Protein AF-A0A935GWB8-F1 (afdb_monomer)

Mean predicted aligned error: 6.09 Å

Nearest PDB structures (foldseek):
  6g9b-assembly1_B  TM=3.157E-01  e=1.655E+00  Ebola virus - Mayinga, Zaire, 1976
  6nhj-assembly1_n  TM=5.322E-01  e=6.286E+00  Murine cytomegalovirus (strain Smith)
  5zap-assembly1_M  TM=4.975E-01  e=9.382E+00  Human alphaherpesvirus 2
  6odm-assembly1_W  TM=2.471E-01  e=2.469E+00  Human alphaherpesvirus 1 strain KOS

Radius of gyration: 16.09 Å; Cα contacts (8 Å, |Δi|>4): 78; chains: 1; bounding box: 35×29×51 Å

Secondary structure (DSSP, 8-state):
---EEEEEEES------SS-BTTTBPPS--EEEEEEE-GGGTHHHHHHHHHHHHHTT--TTS---GGGS-HHHHHHHHHHHHHHHS-----

Structure (mmCIF, N/CA/C/O backbone):
data_AF-A0A935GWB8-F1
#
_entry.id   AF-A0A935GWB8-F1
#
loop_
_atom_site.group_PDB
_atom_site.id
_atom_site.type_symbol
_atom_site.label_atom_id
_atom_site.label_alt_id
_atom_site.label_comp_id
_atom_site.label_asym_id
_atom_site.label_entity_id
_atom_site.label_seq_id
_atom_site.pdbx_PDB_ins_code
_atom_site.Cartn_x
_atom_site.Cartn_y
_atom_site.Cartn_z
_atom_site.occupancy
_atom_site.B_iso_or_equiv
_atom_site.auth_seq_id
_atom_site.auth_comp_id
_atom_site.auth_asym_id
_atom_site.auth_atom_id
_atom_site.pdbx_PDB_model_num
ATOM 1 N N . MET A 1 1 ? -22.588 -1.345 12.087 1.00 60.28 1 MET A N 1
ATOM 2 C CA . MET A 1 1 ? -21.198 -0.877 12.278 1.00 60.28 1 MET A CA 1
ATOM 3 C C . MET A 1 1 ? -20.749 -0.238 10.982 1.00 60.28 1 MET A C 1
ATOM 5 O O . MET A 1 1 ? -20.854 -0.890 9.953 1.00 60.28 1 MET A O 1
ATOM 9 N N . ALA A 1 2 ? -20.341 1.028 11.017 1.00 84.19 2 ALA A N 1
ATOM 10 C CA . ALA A 1 2 ? -19.714 1.687 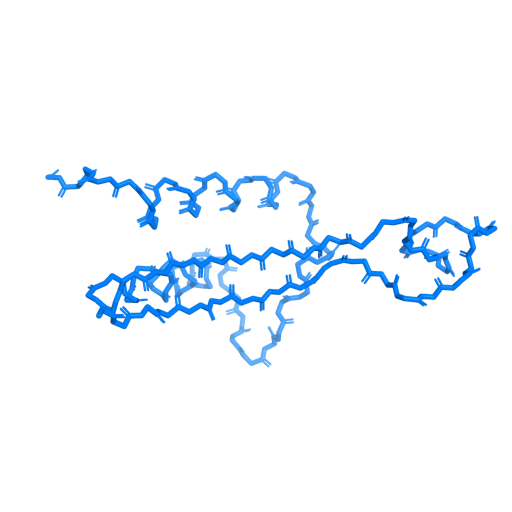9.874 1.00 84.19 2 ALA A CA 1
ATOM 11 C C . ALA A 1 2 ? -18.194 1.484 9.959 1.00 84.19 2 ALA A C 1
ATOM 13 O O . ALA A 1 2 ? -17.662 1.393 11.062 1.00 84.19 2 ALA A O 1
ATOM 14 N N . ALA A 1 3 ? -17.512 1.403 8.820 1.00 89.00 3 ALA A N 1
ATOM 15 C CA . ALA A 1 3 ? -16.056 1.348 8.737 1.00 89.00 3 ALA A CA 1
ATOM 16 C C . ALA A 1 3 ? -15.589 2.282 7.620 1.00 89.00 3 ALA A C 1
ATOM 18 O O . ALA A 1 3 ? -16.227 2.346 6.567 1.00 89.00 3 ALA A O 1
ATOM 19 N N . HIS A 1 4 ? -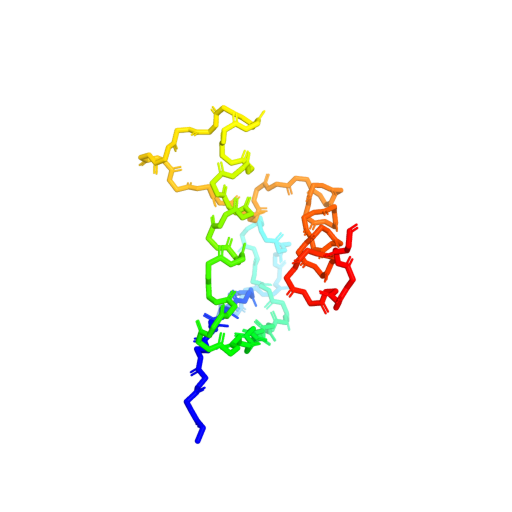14.478 2.981 7.838 1.00 92.62 4 HIS A N 1
ATOM 20 C CA . HIS A 1 4 ? -13.777 3.664 6.758 1.00 92.62 4 HIS A CA 1
ATOM 21 C C . HIS A 1 4 ? -12.897 2.652 6.033 1.00 92.62 4 HIS A C 1
ATOM 23 O O . HIS A 1 4 ? -12.163 1.887 6.664 1.00 92.62 4 HIS A O 1
ATOM 29 N N . ILE A 1 5 ? -12.999 2.635 4.707 1.00 92.94 5 ILE A N 1
ATOM 30 C CA . ILE A 1 5 ? -12.236 1.742 3.842 1.00 92.94 5 ILE A CA 1
ATOM 31 C C . ILE A 1 5 ? -11.386 2.621 2.937 1.00 92.94 5 ILE A C 1
ATOM 33 O O . ILE A 1 5 ? -11.909 3.326 2.078 1.00 92.94 5 ILE A O 1
ATOM 37 N N . TYR A 1 6 ? -10.076 2.572 3.147 1.00 91.62 6 TYR A N 1
ATOM 38 C CA . TYR A 1 6 ? -9.092 3.207 2.280 1.00 91.62 6 TYR A CA 1
ATOM 39 C C . TYR A 1 6 ? -8.557 2.149 1.325 1.00 91.62 6 TYR A C 1
ATOM 41 O O . TYR A 1 6 ? -7.930 1.193 1.780 1.00 91.62 6 TYR A O 1
ATOM 49 N N . LEU A 1 7 ? -8.835 2.294 0.034 1.00 94.12 7 LEU A N 1
ATOM 50 C CA . LEU A 1 7 ? -8.431 1.354 -1.007 1.00 94.12 7 LEU A CA 1
ATOM 51 C C . LEU A 1 7 ? -7.440 2.033 -1.948 1.00 94.12 7 LEU A C 1
ATOM 53 O O . LEU A 1 7 ? -7.635 3.195 -2.295 1.00 94.12 7 LEU A O 1
ATOM 57 N N . ASP A 1 8 ? -6.394 1.305 -2.320 1.00 91.69 8 ASP A N 1
ATOM 58 C CA . ASP A 1 8 ? -5.381 1.770 -3.264 1.00 91.69 8 ASP A CA 1
ATOM 59 C C . ASP A 1 8 ? -4.816 0.584 -4.050 1.00 91.69 8 ASP A C 1
ATOM 61 O O . ASP A 1 8 ? -4.763 -0.555 -3.558 1.00 91.69 8 ASP A O 1
ATOM 65 N N . GLU A 1 9 ? -4.382 0.859 -5.271 1.00 91.69 9 GLU A N 1
ATOM 66 C CA . GLU A 1 9 ? -3.791 -0.109 -6.179 1.00 91.69 9 GLU A CA 1
ATOM 67 C C . GLU A 1 9 ? -2.331 0.216 -6.509 1.00 91.69 9 GLU A C 1
ATOM 69 O O . GLU A 1 9 ? -1.859 1.349 -6.461 1.00 91.69 9 GLU A O 1
ATOM 74 N N . SER A 1 10 ? -1.576 -0.817 -6.864 1.00 87.50 10 SER A N 1
ATOM 75 C CA . SER A 1 10 ? -0.214 -0.675 -7.356 1.00 87.50 10 SER A CA 1
ATOM 76 C C . SER A 1 10 ? 0.053 -1.629 -8.510 1.00 87.50 10 SER A C 1
ATOM 78 O O . SER A 1 10 ? -0.457 -2.749 -8.546 1.00 87.50 10 SER A O 1
ATOM 80 N N . GLY A 1 11 ? 0.900 -1.181 -9.432 1.00 83.44 11 GLY A N 1
ATOM 81 C CA . GLY A 1 11 ? 1.097 -1.796 -10.738 1.00 83.44 11 GLY A CA 1
ATOM 82 C C . GLY A 1 11 ? 0.469 -0.938 -11.832 1.00 83.44 11 GLY A C 1
ATOM 83 O O . GLY A 1 11 ? -0.241 0.026 -11.555 1.00 83.44 11 GLY A O 1
ATOM 84 N N . ASP A 1 12 ? 0.764 -1.269 -13.080 1.00 80.06 12 ASP A N 1
ATOM 85 C CA . ASP A 1 12 ? 0.100 -0.676 -14.233 1.00 80.06 12 ASP A CA 1
ATOM 86 C C . ASP A 1 12 ? -0.699 -1.749 -14.974 1.00 80.06 12 ASP A C 1
ATOM 88 O O . ASP A 1 12 ? -0.427 -2.943 -14.866 1.00 80.06 12 ASP A O 1
ATOM 92 N N . ILE A 1 13 ? -1.721 -1.297 -15.695 1.00 73.00 13 ILE A N 1
ATOM 93 C CA . ILE A 1 13 ? -2.599 -2.132 -16.527 1.00 73.00 13 ILE A CA 1
ATOM 94 C C . ILE A 1 13 ? -2.089 -2.249 -17.970 1.00 73.00 13 ILE A C 1
ATOM 96 O O . ILE A 1 13 ? -2.847 -2.604 -18.874 1.00 73.00 13 ILE A O 1
ATOM 100 N N . GLY A 1 14 ? -0.838 -1.856 -18.214 1.00 83.31 14 GLY A N 1
ATOM 101 C CA . GLY A 1 14 ? -0.245 -1.957 -19.535 1.00 83.31 14 GLY A CA 1
ATOM 102 C C . GLY A 1 14 ? 0.150 -3.397 -19.862 1.00 83.31 14 GLY A C 1
ATOM 103 O O . GLY A 1 14 ? 0.106 -4.297 -19.026 1.00 83.31 14 GLY A O 1
ATOM 104 N N . TRP A 1 15 ? 0.555 -3.604 -21.112 1.00 86.44 15 TRP A N 1
ATOM 105 C CA . TRP A 1 15 ? 0.888 -4.927 -21.649 1.00 86.44 15 TRP A CA 1
ATOM 106 C C . TRP A 1 15 ? 2.319 -4.992 -22.209 1.00 86.44 15 TRP A C 1
ATOM 108 O O . TRP A 1 15 ? 2.638 -5.870 -23.007 1.00 86.44 15 TRP A O 1
ATOM 118 N N . VAL A 1 16 ? 3.189 -4.056 -21.811 1.00 90.06 16 VAL A N 1
ATOM 119 C CA . VAL A 1 16 ? 4.569 -3.934 -22.318 1.00 90.06 16 VAL A CA 1
ATOM 120 C C . VAL A 1 16 ? 5.516 -4.730 -21.418 1.00 90.06 16 VAL A C 1
ATOM 122 O O . VAL A 1 16 ? 6.168 -4.187 -20.533 1.00 90.06 16 VAL A O 1
ATOM 125 N N . PHE A 1 17 ? 5.551 -6.053 -21.575 1.00 89.19 17 PHE A N 1
ATOM 126 C CA . PHE A 1 17 ? 6.333 -6.948 -20.697 1.00 89.19 17 PHE A CA 1
ATOM 127 C C . PHE A 1 17 ? 7.735 -7.287 -21.213 1.00 89.19 17 PHE A C 1
ATOM 129 O O . PHE A 1 17 ? 8.474 -8.031 -20.557 1.00 89.19 17 PHE A O 1
ATOM 136 N N . ASP A 1 18 ? 8.068 -6.766 -22.388 1.00 92.56 18 ASP A N 1
ATOM 137 C CA . ASP A 1 18 ? 9.360 -6.855 -23.064 1.00 92.56 18 ASP A CA 1
ATOM 138 C C . ASP A 1 18 ? 10.377 -5.832 -22.533 1.00 92.56 18 ASP A C 1
ATOM 140 O O . ASP A 1 18 ? 11.577 -5.983 -22.759 1.00 92.56 18 ASP A O 1
ATOM 144 N N . GLN A 1 19 ? 9.922 -4.832 -21.773 1.00 91.19 19 GLN A N 1
ATOM 145 C CA . GLN A 1 19 ? 10.763 -3.818 -21.138 1.00 91.19 19 GLN A CA 1
ATOM 146 C C . GLN A 1 19 ? 10.765 -3.948 -19.602 1.00 91.19 19 GLN A C 1
ATOM 148 O O . GLN A 1 19 ? 9.843 -4.522 -19.015 1.00 91.19 19 GLN A O 1
ATOM 153 N N . PRO A 1 20 ? 11.802 -3.438 -18.911 1.00 87.62 20 PRO A N 1
ATOM 154 C CA . PRO A 1 20 ? 11.866 -3.472 -17.452 1.00 87.62 20 PRO A CA 1
ATOM 155 C C . PRO A 1 20 ? 10.808 -2.571 -16.790 1.00 87.62 20 PRO A C 1
ATOM 157 O O . PRO A 1 20 ? 10.612 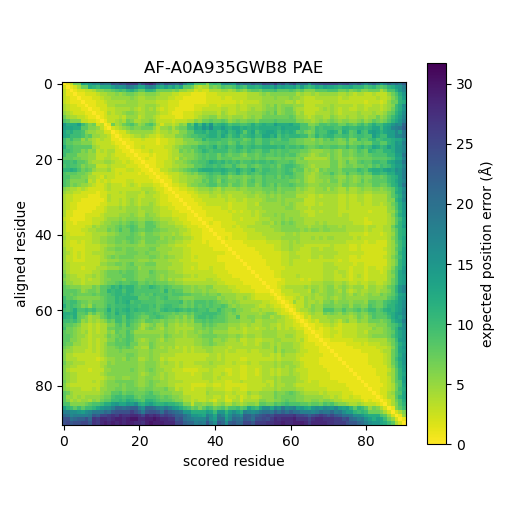-1.418 -17.179 1.00 87.62 20 PRO A O 1
ATOM 160 N N . TYR A 1 21 ? 10.166 -3.085 -15.732 1.00 84.50 21 TYR A N 1
ATOM 161 C CA . TYR A 1 21 ? 9.176 -2.347 -14.937 1.00 84.50 21 TYR A CA 1
ATOM 162 C C . TYR A 1 21 ? 9.740 -1.014 -14.425 1.00 84.50 21 TYR A C 1
ATOM 164 O O . TYR A 1 21 ? 10.884 -0.955 -13.975 1.00 84.50 21 TYR A O 1
ATOM 172 N N . THR A 1 22 ? 8.929 0.049 -14.474 1.00 81.88 22 THR A N 1
ATOM 173 C CA . THR A 1 22 ? 9.287 1.454 -14.161 1.00 81.88 22 THR A CA 1
ATOM 174 C C . THR A 1 22 ? 10.286 2.119 -15.114 1.00 81.88 22 THR A C 1
ATOM 176 O O . THR A 1 22 ? 10.594 3.297 -14.943 1.00 81.88 22 THR A O 1
ATOM 179 N N . ASN A 1 23 ? 10.742 1.407 -16.146 1.00 85.25 23 ASN A N 1
ATOM 180 C CA . ASN A 1 23 ? 11.638 1.915 -17.180 1.00 85.25 23 ASN A CA 1
ATOM 181 C C . ASN A 1 23 ? 11.117 1.519 -18.574 1.00 85.25 23 ASN A C 1
ATOM 183 O O . ASN A 1 23 ? 11.774 0.803 -19.325 1.00 85.25 23 ASN A O 1
ATOM 187 N N . GLY A 1 24 ? 9.883 1.945 -18.864 1.00 84.31 24 GLY A N 1
ATOM 188 C CA . GLY A 1 24 ? 9.172 1.679 -20.120 1.00 84.31 24 GLY A CA 1
ATOM 189 C C . GLY A 1 24 ? 8.331 0.399 -20.126 1.00 84.31 24 GLY A C 1
ATOM 190 O O . GLY A 1 24 ? 7.390 0.303 -20.908 1.00 84.31 24 GLY A O 1
ATOM 191 N N . GLY A 1 25 ? 8.610 -0.543 -19.220 1.00 88.44 25 GLY A N 1
ATOM 192 C CA . GLY A 1 25 ? 7.853 -1.784 -19.079 1.00 88.44 25 GLY A CA 1
ATOM 193 C C . GLY A 1 25 ? 6.714 -1.737 -18.066 1.00 88.44 25 GLY A C 1
ATOM 194 O O . GLY A 1 25 ? 6.776 -1.025 -17.058 1.00 88.44 25 GLY A O 1
ATOM 195 N N . SER A 1 26 ? 5.718 -2.575 -18.331 1.00 89.25 26 SER A N 1
ATOM 196 C CA . SER A 1 26 ? 4.534 -2.801 -17.517 1.00 89.25 26 SER A CA 1
ATOM 197 C C . SER A 1 26 ? 4.788 -3.707 -16.317 1.00 89.25 26 SER A C 1
ATOM 199 O O . SER A 1 26 ? 5.568 -4.665 -16.378 1.00 89.25 26 SER A O 1
ATOM 201 N N . SER A 1 27 ? 4.092 -3.438 -15.214 1.00 88.56 27 SER A N 1
ATOM 202 C CA . SER A 1 27 ? 4.049 -4.338 -14.065 1.00 88.56 27 SER A CA 1
ATOM 203 C C . SER A 1 27 ? 3.428 -5.673 -14.462 1.00 88.56 27 SER A C 1
ATOM 205 O O . SER A 1 27 ? 2.361 -5.729 -15.062 1.00 88.56 27 SER A O 1
ATOM 207 N N . ARG A 1 28 ? 4.057 -6.776 -14.051 1.00 88.50 28 ARG A N 1
ATOM 208 C CA . ARG A 1 28 ? 3.497 -8.128 -14.234 1.00 88.50 28 ARG A CA 1
ATOM 209 C C . ARG A 1 28 ? 2.429 -8.482 -13.202 1.00 88.50 28 ARG A C 1
ATOM 211 O O . ARG A 1 28 ? 1.771 -9.509 -13.330 1.00 88.50 28 ARG A O 1
ATOM 218 N N . TYR A 1 29 ? 2.304 -7.662 -12.164 1.00 87.88 29 TYR A N 1
ATOM 219 C CA . TYR A 1 29 ? 1.414 -7.898 -11.039 1.00 87.88 29 TYR A CA 1
ATOM 220 C C . TYR A 1 29 ? 0.576 -6.653 -10.772 1.00 87.88 29 TYR A C 1
ATOM 222 O O . TYR A 1 29 ? 1.099 -5.536 -10.753 1.00 87.88 29 TYR A O 1
ATOM 230 N N . LEU A 1 30 ? -0.709 -6.873 -10.513 1.00 88.06 30 LEU A N 1
ATOM 231 C CA . LEU A 1 30 ? -1.607 -5.877 -9.952 1.00 88.06 30 LEU A CA 1
ATOM 232 C C . LEU A 1 30 ? -1.808 -6.211 -8.476 1.00 88.06 30 LEU A C 1
ATOM 234 O O . LEU A 1 30 ? -2.221 -7.319 -8.133 1.00 88.06 30 LEU A O 1
ATOM 238 N N . VAL A 1 31 ? -1.498 -5.258 -7.605 1.00 90.50 31 VAL A N 1
ATOM 239 C CA . VAL A 1 31 ? -1.713 -5.379 -6.164 1.00 90.50 31 VAL A CA 1
ATOM 240 C C . VAL A 1 31 ? -2.826 -4.424 -5.779 1.00 90.50 31 VAL A C 1
ATOM 242 O O . VAL A 1 31 ? -2.735 -3.235 -6.056 1.00 90.50 31 VAL A O 1
ATOM 245 N N . ILE A 1 32 ? -3.857 -4.939 -5.117 1.00 92.75 32 ILE A N 1
ATOM 246 C CA . ILE A 1 32 ? -4.932 -4.134 -4.535 1.00 92.75 32 ILE A CA 1
ATOM 247 C C . ILE A 1 32 ? -4.842 -4.297 -3.022 1.00 92.75 32 ILE A C 1
ATOM 249 O O . ILE A 1 32 ? -4.800 -5.423 -2.520 1.00 92.75 32 ILE A O 1
ATOM 253 N N . ALA A 1 33 ? -4.795 -3.185 -2.297 1.00 91.81 33 ALA A N 1
ATOM 254 C CA . ALA A 1 33 ? -4.733 -3.172 -0.844 1.00 91.81 33 ALA A CA 1
ATOM 255 C C . ALA A 1 33 ? -5.880 -2.341 -0.265 1.00 91.81 33 ALA A C 1
ATOM 257 O O . ALA A 1 33 ? -6.253 -1.302 -0.805 1.00 91.81 33 ALA A O 1
ATOM 258 N N . ALA A 1 34 ? -6.421 -2.797 0.866 1.00 92.31 34 ALA A N 1
ATOM 259 C CA . ALA A 1 34 ? -7.435 -2.070 1.615 1.00 92.31 34 ALA A CA 1
ATOM 260 C C . ALA A 1 34 ? -7.041 -1.959 3.091 1.00 92.31 34 ALA A C 1
ATOM 262 O O . ALA A 1 34 ? -6.630 -2.937 3.719 1.00 92.31 34 ALA A O 1
ATOM 263 N N . CYS A 1 35 ? -7.199 -0.765 3.652 1.00 89.62 35 CYS A N 1
ATOM 264 C CA . CYS A 1 35 ? -7.075 -0.490 5.075 1.00 89.62 35 CYS A CA 1
ATOM 265 C C . CYS A 1 35 ? -8.463 -0.195 5.645 1.00 89.62 35 CYS A C 1
ATOM 267 O O . CYS A 1 35 ? -9.097 0.795 5.278 1.00 89.62 35 CYS A O 1
ATOM 269 N N . LEU A 1 36 ? -8.923 -1.065 6.546 1.00 91.06 36 LEU A N 1
ATOM 270 C CA . LEU A 1 36 ? -10.197 -0.917 7.238 1.00 91.06 36 LEU A CA 1
ATOM 271 C C . LEU A 1 36 ? -9.951 -0.288 8.606 1.00 91.06 36 LEU A C 1
ATOM 273 O O . LEU A 1 36 ? -9.198 -0.829 9.418 1.00 91.06 36 LEU A O 1
ATOM 277 N N . VAL A 1 37 ? -10.596 0.846 8.865 1.00 90.25 37 VAL A N 1
ATOM 278 C CA . VAL A 1 37 ? -10.436 1.597 10.111 1.00 90.25 37 VAL A CA 1
ATOM 279 C C . VAL A 1 37 ? -11.812 1.865 10.722 1.00 90.25 37 VAL A C 1
ATOM 281 O O . VAL A 1 37 ? -12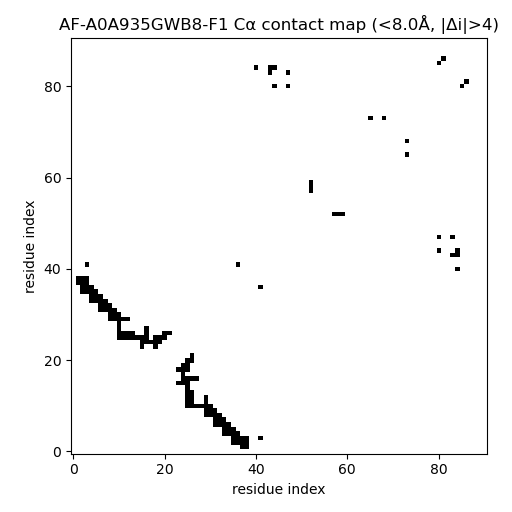.690 2.405 10.043 1.00 90.25 37 VAL A O 1
ATOM 284 N N . PRO A 1 38 ? -12.032 1.501 11.998 1.00 90.94 38 PRO A N 1
ATOM 285 C CA . PRO A 1 38 ? -13.224 1.923 12.720 1.00 90.94 38 PRO A CA 1
ATOM 286 C C . PRO A 1 38 ? -13.307 3.460 12.795 1.00 90.94 38 PRO A C 1
ATOM 288 O O . PRO A 1 38 ? -12.261 4.091 12.983 1.00 90.94 38 PRO A O 1
ATOM 291 N N . PRO A 1 39 ? -14.496 4.081 12.691 1.00 90.56 39 PRO A N 1
ATOM 292 C CA . PRO A 1 39 ? -14.656 5.539 12.703 1.00 90.56 39 PRO A CA 1
ATOM 293 C C . PRO A 1 39 ? -13.953 6.239 13.874 1.00 90.56 39 PRO A C 1
ATOM 295 O O . PRO A 1 39 ? -13.319 7.277 13.707 1.00 90.56 39 PRO A O 1
ATOM 298 N N . GLU A 1 40 ? -13.963 5.630 15.057 1.00 91.06 40 GLU A N 1
ATOM 299 C CA . GLU A 1 40 ? -13.304 6.143 16.258 1.00 91.06 40 GLU A CA 1
ATOM 300 C C . GLU A 1 40 ? -11.767 6.227 16.144 1.00 91.06 40 GLU A C 1
ATOM 302 O O . GLU A 1 40 ? -11.120 6.980 16.875 1.00 91.06 40 GLU A O 1
ATOM 307 N N . LYS A 1 41 ? -11.162 5.480 15.212 1.00 89.44 41 LYS A N 1
ATOM 308 C CA . LYS A 1 41 ? -9.710 5.412 14.975 1.00 89.44 41 LYS A CA 1
ATOM 309 C C . LYS A 1 41 ? -9.270 6.123 13.691 1.00 89.44 41 LYS A C 1
ATOM 311 O O . LYS A 1 41 ? -8.075 6.113 13.397 1.00 89.44 41 LYS A O 1
ATOM 316 N N . ASP A 1 42 ? -10.175 6.781 12.968 1.00 89.44 42 ASP A N 1
ATOM 317 C CA . ASP A 1 42 ? -9.888 7.432 11.679 1.00 89.44 42 ASP A CA 1
ATOM 318 C C . ASP A 1 42 ? -8.779 8.502 11.754 1.00 89.44 42 ASP A C 1
ATOM 320 O O . ASP A 1 42 ? -7.931 8.645 10.875 1.00 89.44 42 ASP A O 1
ATOM 324 N N . HIS A 1 43 ? -8.680 9.170 12.903 1.00 90.88 43 HIS A N 1
ATOM 325 C CA . HIS A 1 43 ? -7.634 10.150 13.183 1.00 90.88 43 HIS A CA 1
ATOM 326 C C . HIS A 1 43 ? -6.207 9.558 13.208 1.00 90.88 43 HIS A C 1
ATOM 328 O O . HIS A 1 43 ? -5.229 10.310 13.150 1.00 90.88 43 HIS A O 1
ATOM 334 N N . LYS A 1 44 ? -6.037 8.233 13.350 1.00 91.12 44 LYS A N 1
ATOM 335 C CA . LYS A 1 44 ? -4.712 7.593 13.451 1.00 91.12 44 LYS A CA 1
ATOM 336 C C . LYS A 1 44 ? -3.939 7.643 12.118 1.00 91.12 44 LYS A C 1
ATOM 338 O O . LYS A 1 44 ? -2.825 8.179 12.136 1.00 91.12 44 LYS A O 1
ATOM 343 N N . PRO A 1 45 ? -4.476 7.146 10.979 1.00 90.31 45 PRO A N 1
ATOM 344 C CA . PRO A 1 45 ? -3.856 7.320 9.663 1.00 90.31 45 PRO A CA 1
ATOM 345 C C . PRO A 1 45 ? -3.513 8.778 9.344 1.00 90.31 45 PRO A C 1
ATOM 347 O O . PRO A 1 45 ? -2.389 9.082 8.939 1.00 90.31 45 PRO A O 1
ATOM 350 N N . GLU A 1 46 ? -4.447 9.696 9.600 1.00 89.44 46 GLU A N 1
ATOM 351 C CA . GLU A 1 46 ? -4.259 11.119 9.323 1.00 89.44 46 GLU A CA 1
ATOM 352 C C . GLU A 1 46 ? -3.078 11.706 10.114 1.00 89.44 46 GLU A C 1
ATOM 354 O O . GLU A 1 46 ? -2.191 12.361 9.553 1.00 89.44 46 GLU A O 1
ATOM 359 N N . ARG A 1 47 ? -3.020 11.446 11.428 1.00 91.50 47 ARG A N 1
ATOM 360 C CA . ARG A 1 47 ? -1.922 11.915 12.287 1.00 91.50 47 ARG A CA 1
ATOM 361 C C . ARG A 1 47 ? -0.576 11.347 11.855 1.00 91.50 47 ARG A C 1
ATOM 363 O O . ARG A 1 47 ? 0.415 12.079 11.883 1.00 91.50 47 ARG A O 1
ATOM 370 N N . LEU A 1 48 ? -0.532 10.080 11.444 1.00 90.50 48 LEU A N 1
ATOM 371 C CA . LEU A 1 48 ? 0.689 9.453 10.944 1.00 90.50 48 LEU A CA 1
ATOM 372 C C . LEU A 1 48 ? 1.212 10.177 9.698 1.00 90.50 48 LEU A C 1
ATOM 374 O O . LEU A 1 48 ? 2.390 10.536 9.658 1.00 90.50 48 LEU A O 1
ATOM 378 N N . LEU A 1 49 ? 0.347 10.443 8.716 1.00 89.12 49 LEU A N 1
ATOM 379 C CA . LEU A 1 49 ? 0.732 11.160 7.497 1.00 89.12 49 LEU A CA 1
ATOM 380 C C . LEU A 1 49 ? 1.196 12.585 7.808 1.00 89.12 49 LEU A C 1
ATOM 382 O O . LEU A 1 49 ? 2.281 12.982 7.381 1.00 89.12 49 LEU A O 1
ATOM 386 N N . ARG A 1 50 ? 0.451 13.331 8.635 1.00 89.12 50 ARG A N 1
ATOM 387 C CA . ARG A 1 50 ? 0.848 14.680 9.077 1.00 89.12 50 ARG A CA 1
ATOM 388 C C . ARG A 1 50 ? 2.219 14.678 9.757 1.00 89.12 50 ARG A C 1
ATOM 390 O O . ARG A 1 50 ? 3.031 15.566 9.505 1.00 89.12 50 ARG A O 1
ATOM 397 N N . HIS A 1 51 ? 2.490 13.688 10.607 1.00 89.38 51 HIS A N 1
ATOM 398 C CA . HIS A 1 51 ? 3.783 13.547 11.273 1.00 89.38 51 HIS A CA 1
ATOM 399 C C . HIS A 1 51 ? 4.914 13.283 10.272 1.00 89.38 51 HIS A C 1
ATOM 401 O O . HIS A 1 51 ? 5.962 13.917 10.367 1.00 89.38 51 HIS A O 1
ATOM 407 N N . ILE A 1 52 ? 4.700 12.407 9.284 1.00 87.56 52 ILE A N 1
ATOM 408 C CA . ILE A 1 52 ? 5.695 12.117 8.241 1.00 87.56 52 ILE A CA 1
ATOM 409 C C . ILE A 1 52 ? 6.000 13.369 7.419 1.00 87.56 52 ILE A C 1
ATOM 411 O O . ILE A 1 52 ? 7.170 13.699 7.243 1.00 87.56 52 ILE A O 1
ATOM 415 N N . TYR A 1 53 ? 4.974 14.090 6.962 1.00 87.75 53 TYR A N 1
ATOM 416 C CA . TYR A 1 53 ? 5.163 15.308 6.172 1.00 87.75 53 TYR A CA 1
ATOM 417 C C . TYR A 1 53 ? 5.944 16.371 6.947 1.00 87.75 53 TYR A C 1
ATOM 419 O O . TYR A 1 53 ? 6.883 16.949 6.404 1.00 87.75 53 TYR A O 1
ATOM 427 N N . LYS A 1 54 ? 5.628 16.566 8.235 1.00 87.81 54 LYS A N 1
ATOM 428 C CA . LYS A 1 54 ? 6.374 17.480 9.112 1.00 87.81 54 LYS A CA 1
ATOM 429 C C . LYS A 1 54 ? 7.819 17.027 9.321 1.00 87.81 54 LYS A C 1
ATOM 431 O O . LYS A 1 54 ? 8.737 17.803 9.095 1.00 87.81 54 LYS A O 1
ATOM 436 N N . HIS A 1 55 ? 8.035 15.770 9.709 1.00 85.56 55 HIS A N 1
ATOM 437 C CA . HIS A 1 55 ? 9.370 15.244 10.006 1.00 85.56 55 HIS A CA 1
ATOM 438 C C . HIS A 1 55 ? 10.274 15.205 8.765 1.00 85.56 55 HIS A C 1
ATOM 440 O O . HIS A 1 55 ? 11.489 15.356 8.862 1.00 85.56 55 HIS A O 1
ATOM 446 N N . ARG A 1 56 ? 9.704 14.965 7.582 1.00 81.38 56 ARG A N 1
ATOM 447 C CA . ARG A 1 56 ? 10.446 14.920 6.315 1.00 81.38 56 ARG A CA 1
ATOM 448 C C . ARG A 1 56 ? 10.479 16.266 5.590 1.00 81.38 56 ARG A C 1
ATOM 450 O O . ARG A 1 56 ? 11.034 16.328 4.495 1.00 81.38 56 ARG A O 1
ATOM 457 N N . ASN A 1 57 ? 9.899 17.312 6.185 1.00 85.00 57 ASN A N 1
ATOM 458 C CA . ASN A 1 57 ? 9.749 18.642 5.600 1.00 85.00 57 ASN A CA 1
ATOM 459 C C . ASN A 1 57 ? 9.194 18.594 4.161 1.00 85.00 57 ASN A C 1
ATOM 461 O O . ASN A 1 57 ? 9.698 19.240 3.242 1.00 85.00 57 ASN A O 1
ATOM 465 N N . TRP A 1 58 ? 8.196 17.738 3.936 1.00 87.44 58 TRP A N 1
ATOM 466 C CA . TRP A 1 58 ? 7.568 17.597 2.629 1.00 87.44 58 TRP A CA 1
ATOM 467 C C . TRP A 1 58 ? 6.540 18.698 2.420 1.00 87.44 58 TRP A C 1
ATOM 469 O O . TRP A 1 58 ? 5.670 18.912 3.261 1.00 87.44 58 TRP A O 1
ATOM 479 N N . ASN A 1 59 ? 6.618 19.361 1.265 1.00 85.75 59 ASN A N 1
ATOM 480 C CA . ASN A 1 59 ? 5.611 20.328 0.861 1.00 85.75 59 ASN A CA 1
ATOM 481 C C . ASN A 1 59 ? 4.281 19.594 0.586 1.00 85.75 59 ASN A C 1
ATOM 483 O O . ASN A 1 59 ? 4.251 18.769 -0.331 1.00 85.75 59 ASN A O 1
ATOM 487 N N . PRO A 1 60 ? 3.200 19.877 1.334 1.00 82.00 60 PRO A N 1
ATOM 488 C CA . PRO A 1 60 ? 1.899 19.248 1.118 1.00 82.00 60 PRO A CA 1
ATOM 489 C C . PRO A 1 60 ? 1.282 19.586 -0.246 1.00 82.00 60 PRO A C 1
ATOM 491 O O . PRO A 1 60 ? 0.507 18.785 -0.756 1.00 82.00 60 PRO A O 1
ATOM 494 N N . SER A 1 61 ? 1.660 20.706 -0.871 1.00 84.75 61 SER A N 1
ATOM 495 C CA . SER A 1 61 ? 1.205 21.074 -2.219 1.00 84.75 61 SER A CA 1
ATOM 496 C C . SER A 1 61 ? 1.797 20.190 -3.320 1.00 84.75 61 SER A C 1
ATOM 498 O O . SER A 1 61 ? 1.285 20.179 -4.434 1.00 84.75 61 SER A O 1
ATOM 500 N N . ASN A 1 62 ? 2.868 19.447 -3.022 1.00 83.88 62 ASN A N 1
ATOM 501 C CA . ASN A 1 62 ? 3.501 18.533 -3.964 1.00 83.88 62 ASN A CA 1
ATOM 502 C C . ASN A 1 62 ? 3.197 17.092 -3.560 1.00 83.88 62 ASN A C 1
ATOM 504 O O . ASN A 1 62 ? 3.775 16.569 -2.602 1.00 83.88 62 ASN A O 1
ATOM 508 N N . GLU A 1 63 ? 2.328 16.435 -4.327 1.00 81.38 63 GLU A N 1
ATOM 509 C CA . GLU A 1 63 ? 2.003 15.027 -4.119 1.00 81.38 63 GLU A CA 1
ATOM 510 C C . GLU A 1 63 ? 3.282 14.176 -4.144 1.00 81.38 63 GLU A C 1
ATOM 512 O O . GLU A 1 63 ? 4.073 14.200 -5.097 1.00 81.38 63 GLU A O 1
ATOM 517 N N . LYS A 1 64 ? 3.509 13.410 -3.074 1.00 84.50 64 LYS A N 1
ATOM 518 C CA . LYS A 1 64 ? 4.656 12.511 -3.009 1.00 84.50 64 LYS A CA 1
ATOM 519 C C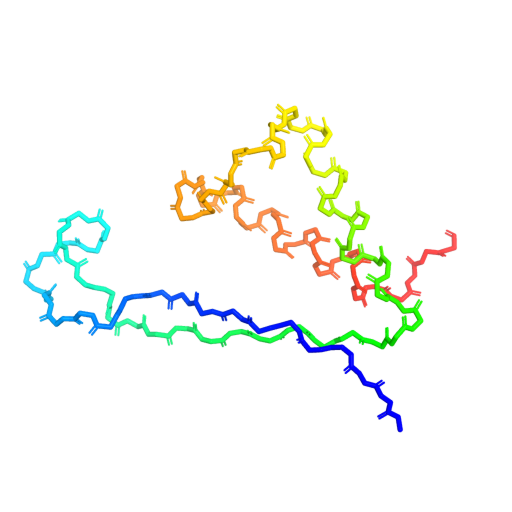 . LYS A 1 64 ? 4.344 11.199 -3.703 1.00 84.50 64 LYS A C 1
ATOM 521 O O . LYS A 1 64 ? 3.568 10.383 -3.224 1.00 84.50 64 LYS A O 1
ATOM 526 N N . LYS A 1 65 ? 5.043 10.973 -4.816 1.00 84.50 65 LYS A N 1
ATOM 527 C CA . LYS A 1 65 ? 5.021 9.705 -5.544 1.00 84.50 65 LYS A CA 1
ATOM 528 C C . LYS A 1 65 ? 5.827 8.652 -4.784 1.00 84.50 65 LYS A C 1
ATOM 530 O O . LYS A 1 65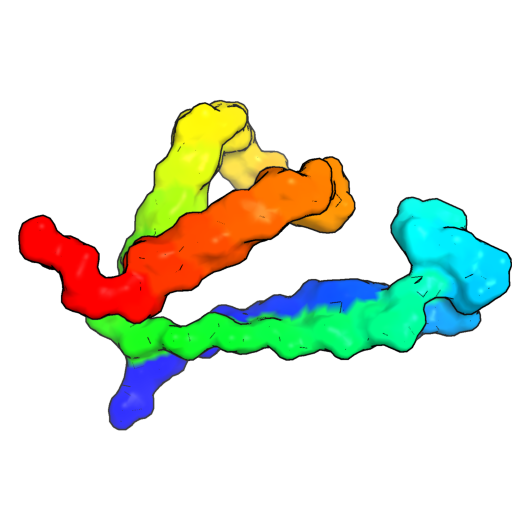 ? 7.045 8.566 -4.933 1.00 84.50 65 LYS A O 1
ATOM 535 N N . TRP A 1 66 ? 5.135 7.835 -3.992 1.00 85.00 66 TRP A N 1
ATOM 536 C CA . TRP A 1 66 ? 5.724 6.737 -3.216 1.00 85.00 66 TRP A CA 1
ATOM 537 C C . TRP A 1 66 ? 6.476 5.714 -4.075 1.00 85.00 66 TRP A C 1
ATOM 539 O O . TRP A 1 66 ? 7.464 5.153 -3.612 1.00 85.00 66 TRP A O 1
ATOM 549 N N . ALA A 1 67 ? 6.093 5.541 -5.344 1.00 81.94 67 ALA A N 1
ATOM 550 C CA . ALA A 1 67 ? 6.821 4.709 -6.306 1.00 81.94 67 ALA A CA 1
ATOM 551 C C . ALA A 1 67 ? 8.286 5.146 -6.516 1.00 81.94 67 ALA A C 1
ATOM 553 O O . ALA A 1 67 ? 9.125 4.323 -6.863 1.00 81.94 67 ALA A O 1
ATOM 554 N N . ARG A 1 68 ? 8.607 6.427 -6.274 1.00 84.44 68 ARG A N 1
ATOM 555 C CA . ARG A 1 68 ? 9.966 6.985 -6.399 1.00 84.44 68 ARG A CA 1
ATOM 556 C C . ARG A 1 68 ? 10.765 6.942 -5.092 1.00 84.44 68 ARG A C 1
ATOM 558 O O . ARG A 1 68 ? 11.904 7.397 -5.059 1.00 84.44 68 ARG A O 1
ATOM 565 N N . MET A 1 69 ? 10.174 6.447 -4.004 1.00 85.50 69 MET A N 1
ATOM 566 C CA . MET A 1 69 ? 10.858 6.306 -2.719 1.00 85.50 69 MET A CA 1
ATOM 567 C C . MET A 1 69 ? 11.742 5.057 -2.707 1.00 85.50 69 MET A C 1
ATOM 569 O O . MET A 1 69 ? 11.416 4.040 -3.330 1.00 85.50 69 MET A O 1
ATOM 573 N N . SER A 1 70 ? 12.830 5.101 -1.932 1.00 88.88 70 SER A N 1
ATOM 574 C CA . SER A 1 70 ? 13.688 3.927 -1.758 1.00 88.88 70 SER A CA 1
ATOM 575 C C . SER A 1 70 ? 12.893 2.747 -1.168 1.00 88.88 70 SER A C 1
ATOM 577 O O . SER A 1 70 ? 11.908 2.960 -0.442 1.00 88.88 70 SER A O 1
ATOM 579 N N . PRO A 1 71 ? 13.266 1.495 -1.483 1.00 88.19 71 PRO A N 1
ATOM 580 C CA . PRO A 1 71 ? 12.637 0.315 -0.890 1.00 88.19 71 PRO A CA 1
ATOM 581 C C . PRO A 1 71 ? 12.614 0.359 0.646 1.00 88.19 71 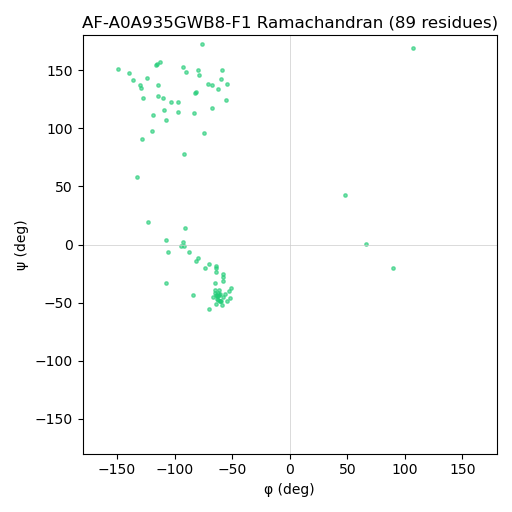PRO A C 1
ATOM 583 O O . PRO A 1 71 ? 11.594 0.051 1.257 1.00 88.19 71 PRO A O 1
ATOM 586 N N . GLU A 1 72 ? 13.686 0.836 1.277 1.00 90.38 72 GLU A N 1
ATOM 587 C CA . GLU A 1 72 ? 13.825 0.927 2.736 1.00 90.38 72 GLU A CA 1
ATOM 588 C C . GLU A 1 72 ? 12.817 1.913 3.326 1.00 90.38 72 GLU A C 1
ATOM 590 O O . GLU A 1 72 ? 12.184 1.626 4.341 1.00 90.38 72 GLU A O 1
ATOM 595 N N . ALA A 1 73 ? 12.617 3.063 2.674 1.00 87.62 73 ALA A N 1
ATOM 596 C CA . ALA A 1 73 ? 11.646 4.056 3.117 1.00 87.62 73 ALA A CA 1
ATOM 597 C C . ALA A 1 73 ? 10.205 3.526 3.035 1.00 87.62 73 ALA A C 1
ATOM 599 O O . ALA A 1 73 ? 9.407 3.783 3.939 1.00 87.62 73 ALA A O 1
ATOM 600 N N . ARG A 1 74 ? 9.881 2.759 1.985 1.00 89.50 74 ARG A N 1
ATOM 601 C CA . ARG A 1 74 ? 8.569 2.111 1.825 1.00 89.50 74 ARG A CA 1
ATOM 602 C C . ARG A 1 74 ? 8.342 1.028 2.881 1.00 89.50 74 ARG A C 1
ATOM 604 O O . ARG A 1 74 ? 7.293 1.016 3.524 1.00 89.50 74 ARG A O 1
ATOM 611 N N . SER A 1 75 ? 9.339 0.179 3.124 1.00 90.62 75 SER A N 1
ATOM 612 C CA . SER A 1 75 ? 9.283 -0.861 4.160 1.00 90.62 75 SER A CA 1
ATOM 613 C C . SER A 1 75 ? 9.154 -0.268 5.564 1.00 90.62 75 SER A C 1
ATOM 615 O O . SER A 1 75 ? 8.311 -0.704 6.348 1.00 90.62 75 SER A O 1
ATOM 617 N N . ALA A 1 76 ? 9.925 0.779 5.870 1.00 89.25 76 ALA A N 1
ATOM 618 C CA . ALA A 1 76 ? 9.839 1.485 7.144 1.00 89.25 76 ALA A CA 1
ATOM 619 C C . ALA A 1 76 ? 8.463 2.138 7.344 1.00 89.25 76 ALA A C 1
ATOM 621 O O . ALA A 1 76 ? 7.896 2.042 8.433 1.00 89.25 76 ALA A O 1
ATOM 622 N N . PHE A 1 77 ? 7.900 2.758 6.298 1.00 89.12 77 PHE A N 1
ATOM 623 C CA . PHE A 1 77 ? 6.547 3.313 6.342 1.00 89.12 77 PHE A CA 1
ATOM 624 C C . PHE A 1 77 ? 5.501 2.237 6.647 1.00 89.12 77 PHE A C 1
ATOM 626 O O . PHE A 1 77 ? 4.701 2.426 7.560 1.00 89.12 77 PHE A O 1
ATOM 633 N N . SER A 1 78 ? 5.542 1.100 5.946 1.00 89.38 78 SER A N 1
ATOM 634 C CA . SER A 1 78 ? 4.615 -0.018 6.170 1.00 89.38 78 SER A CA 1
ATOM 635 C C . SER A 1 78 ? 4.675 -0.543 7.612 1.00 89.38 78 SER A C 1
ATOM 637 O O . SER A 1 78 ? 3.645 -0.687 8.276 1.00 89.38 78 SER A O 1
ATOM 639 N N . ALA A 1 79 ? 5.883 -0.730 8.155 1.00 89.69 79 ALA A N 1
ATOM 640 C CA . ALA A 1 79 ? 6.074 -1.146 9.544 1.00 89.69 79 ALA A CA 1
ATOM 641 C C . ALA A 1 79 ? 5.528 -0.111 10.547 1.00 89.69 79 ALA A C 1
ATOM 643 O O . ALA A 1 79 ? 4.831 -0.464 11.500 1.00 89.69 79 ALA A O 1
ATOM 644 N N . TRP A 1 80 ? 5.796 1.179 10.321 1.00 87.62 80 TRP A N 1
ATOM 645 C CA . TRP A 1 80 ? 5.248 2.267 11.137 1.00 87.62 80 TRP A CA 1
ATOM 646 C C . TRP A 1 80 ? 3.725 2.333 11.085 1.00 87.62 80 TRP A C 1
ATOM 648 O O . TRP A 1 80 ? 3.091 2.511 12.127 1.00 87.62 80 TRP A O 1
ATOM 658 N N . PHE A 1 81 ? 3.146 2.179 9.896 1.00 89.44 81 PHE A N 1
ATOM 659 C CA . PHE A 1 81 ? 1.705 2.161 9.693 1.00 89.44 81 PHE A CA 1
ATOM 660 C C . PHE A 1 81 ? 1.067 1.040 10.507 1.00 89.44 81 PHE A C 1
ATOM 662 O O . PHE A 1 81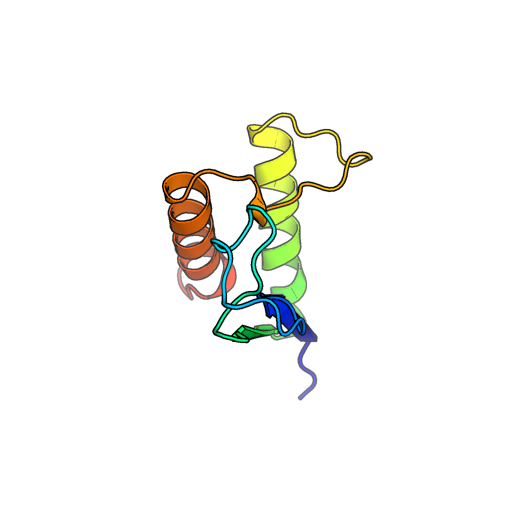 ? 0.202 1.306 11.344 1.00 89.44 81 PHE A O 1
ATOM 669 N N . LYS A 1 82 ? 1.578 -0.189 10.361 1.00 87.81 82 LYS A N 1
ATOM 670 C CA . LYS A 1 82 ? 1.105 -1.352 11.117 1.00 87.81 82 LYS A CA 1
ATOM 671 C C . LYS A 1 82 ? 1.148 -1.106 12.626 1.00 87.81 82 LYS A C 1
ATOM 673 O O . LYS A 1 82 ? 0.149 -1.297 13.315 1.00 87.81 82 LYS A O 1
ATOM 678 N N . ASN A 1 83 ? 2.278 -0.612 13.126 1.00 87.56 83 ASN A N 1
ATOM 679 C CA . ASN A 1 83 ? 2.499 -0.436 14.560 1.00 87.56 83 ASN A CA 1
ATOM 680 C C . ASN A 1 83 ? 1.735 0.739 15.177 1.00 87.56 83 ASN A C 1
ATOM 682 O O . ASN A 1 83 ? 1.579 0.768 16.391 1.00 87.56 83 ASN A O 1
ATOM 686 N N . ARG A 1 84 ? 1.284 1.730 14.402 1.00 83.75 84 ARG A N 1
ATOM 687 C CA . ARG A 1 84 ? 0.604 2.923 14.949 1.00 83.75 84 ARG A CA 1
ATOM 688 C C . ARG A 1 84 ? -0.888 2.956 14.676 1.00 83.75 84 ARG A C 1
ATOM 690 O O . ARG A 1 84 ? -1.643 3.472 15.498 1.00 83.75 84 ARG A O 1
ATOM 697 N N . VAL A 1 85 ? -1.316 2.415 13.541 1.00 82.69 85 VAL A N 1
ATOM 698 C CA . VAL A 1 85 ? -2.732 2.373 13.169 1.00 82.69 85 VAL A CA 1
ATOM 699 C C . VAL A 1 85 ? -3.412 1.163 13.807 1.00 82.69 85 VAL A C 1
ATOM 701 O O . VAL A 1 85 ? -4.480 1.320 14.401 1.00 82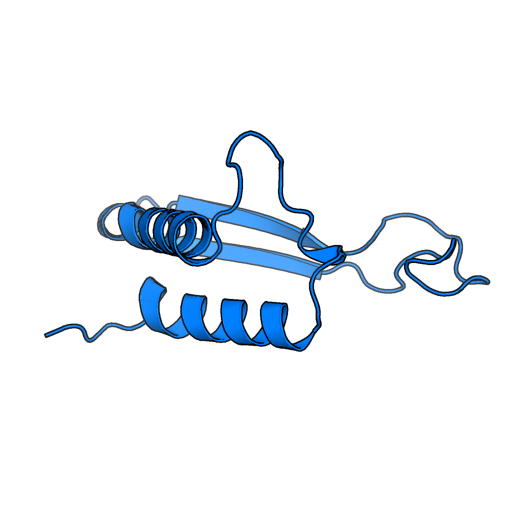.69 85 VAL A O 1
ATOM 704 N N . PHE A 1 86 ? -2.758 -0.005 13.787 1.00 77.25 86 PHE A N 1
ATOM 705 C CA . PHE A 1 86 ? -3.360 -1.273 14.218 1.00 77.25 86 PHE A CA 1
ATOM 706 C C . PHE A 1 86 ? -2.880 -1.810 15.569 1.00 77.25 86 PHE A C 1
ATOM 708 O O . PHE A 1 86 ? -3.454 -2.784 16.046 1.00 77.25 86 PHE A O 1
ATOM 715 N N . SER A 1 87 ? -1.876 -1.210 16.218 1.00 67.75 87 SER A N 1
ATOM 716 C CA . SER A 1 87 ? -1.547 -1.626 17.586 1.00 67.75 87 SER A CA 1
ATOM 717 C C . SER A 1 87 ? -2.633 -1.180 18.568 1.00 67.75 87 SER A C 1
ATOM 719 O O . SER A 1 87 ? -3.175 -0.068 18.494 1.00 67.75 87 SER A O 1
ATOM 721 N N . GLU A 1 88 ? -2.962 -2.081 19.489 1.00 57.69 88 GLU A N 1
ATOM 722 C CA . GLU A 1 88 ? -3.959 -1.855 20.534 1.00 57.69 88 GLU A CA 1
ATOM 723 C C . GLU A 1 88 ? -3.369 -1.207 21.791 1.00 57.69 88 GLU A C 1
ATOM 725 O O . GLU A 1 88 ? -4.116 -0.863 22.697 1.00 57.69 88 GLU A O 1
ATOM 730 N N . HIS A 1 89 ? -2.046 -1.040 21.874 1.00 41.62 89 HIS A N 1
ATOM 731 C CA . HIS A 1 89 ? -1.368 -0.618 23.100 1.00 41.62 89 HIS A CA 1
ATOM 732 C C . HIS A 1 89 ? -0.618 0.698 22.892 1.00 41.62 89 HIS A C 1
ATOM 734 O O . HIS A 1 89 ? 0.507 0.732 22.401 1.00 41.62 89 HIS A O 1
ATOM 740 N N . PHE A 1 90 ? -1.274 1.780 23.298 1.00 38.94 90 PHE A N 1
ATOM 741 C CA . PHE A 1 90 ? -0.630 2.992 23.793 1.00 38.94 90 PHE A CA 1
ATOM 742 C C . PHE A 1 90 ? -1.306 3.296 25.132 1.00 38.94 90 PHE A C 1
ATOM 744 O O . PHE A 1 90 ? -2.374 3.908 25.163 1.00 38.94 90 PHE A O 1
ATOM 751 N N . VAL A 1 91 ? -0.717 2.756 26.201 1.00 34.81 91 VAL A N 1
ATOM 752 C CA . VAL A 1 91 ? -0.819 3.305 27.559 1.00 34.81 91 VAL A CA 1
ATOM 753 C C . VAL A 1 91 ? 0.376 4.226 27.735 1.00 34.81 91 VAL A C 1
ATOM 755 O O . VAL A 1 91 ? 1.473 3.815 27.289 1.00 34.81 91 VAL A O 1
#

pLDDT: mean 85.23, std 10.47, range [34.81, 94.12]

Sequence (91 aa):
MAAHIYLDESGDIGWVFDQPYTNGGSSRYLVIAACLVPPEKDHKPERLLRHIYKHRNWNPSNEKKWARMSPEARSAFSAWFKNRVFSEHFV

Solvent-accessible surface area (backbone atoms only — not comparable to full-atom values): 5743 Å² total; per-residue (Å²): 136,76,68,47,75,50,72,54,74,44,64,46,93,56,86,40,72,92,39,55,63,92,62,87,14,25,38,94,53,80,48,78,49,74,49,81,36,51,67,94,51,53,64,41,61,54,50,51,53,55,49,49,34,60,77,68,70,50,60,83,93,54,82,79,64,66,88,78,49,55,70,65,58,53,51,51,47,52,53,50,47,50,59,62,60,70,50,89,80,84,130

Foldseek 3Di:
DDKDKDKDKDWDPDDACVDDPPGPRGDPDIDIDIDIADPVLPVQVVVLVVVCCVVVVPDPVDDDDPVPDDPVVVVVSVVVCCCGSPDPDDD